Protein AF-A0AAV7JN90-F1 (afdb_monomer_lite)

InterPro domains:
  IPR000595 Cyclic nucleotide-binding domain [PF00027] (11-62)
  IPR000595 Cyclic nucleotide-binding domain [PS50042] (1-77)
  IPR000595 Cyclic nucleotide-binding domain [cd00038] (12-60)
  IPR014710 RmlC-like jelly roll fold [G3DSA:2.60.120.10] (3-62)
  IPR014710 RmlC-like jelly roll fold [G3DSA:2.60.120.10] (63-163)
  IPR018490 Cyclic nucleotide-binding domain superfamily [SSF51206] (11-64)
  IPR018490 Cyclic nucleotide-binding domain superfamily [SSF51206] (63-132)

Organism: NCBI:txid111878

Radius of gyration: 34.25 Å; chains: 1; bounding box: 77×38×122 Å

Sequence (181 aa):
MEEDQTTLNLEKTKIVTELREGSSFGELALIHECKKRATIVSKEMSELLVVHKEDFEVVMKKMTEQDWEIRHNFFKQFKYMQSWSDSKISIITESSSIEEFSPNTVIFRNFPKKDHVYFIVTGQCKVVQDIELYEKKLFQGYNEYYLKRSHSNPDLFRDLGAECKDESLYHDNDNQEFTER

Structure (mmCIF, N/CA/C/O backbone):
data_AF-A0AAV7JN90-F1
#
_entry.id   AF-A0AAV7JN90-F1
#
loop_
_atom_site.group_PDB
_atom_site.id
_atom_site.type_symbol
_atom_site.label_atom_id
_atom_site.label_alt_id
_atom_site.label_comp_id
_atom_site.label_asym_id
_atom_site.label_entity_id
_atom_site.label_seq_id
_atom_site.pdbx_PDB_ins_code
_atom_site.Cartn_x
_atom_site.Cartn_y
_atom_site.Cartn_z
_atom_site.occupancy
_atom_site.B_iso_or_equiv
_atom_site.auth_seq_id
_atom_site.auth_comp_id
_atom_site.auth_asym_id
_atom_site.auth_atom_id
_atom_site.pdbx_PDB_model_num
ATOM 1 N N . MET A 1 1 ? -54.767 15.240 42.462 1.00 36.41 1 MET A N 1
ATOM 2 C CA . MET A 1 1 ? -54.516 13.967 41.761 1.00 36.41 1 MET A CA 1
ATOM 3 C C . MET A 1 1 ? -54.686 14.277 40.296 1.00 36.41 1 MET A C 1
ATOM 5 O O . MET A 1 1 ? -55.809 14.349 39.823 1.00 36.41 1 MET A O 1
ATOM 9 N N . GLU A 1 2 ? -53.582 14.628 39.658 1.00 39.06 2 GLU A N 1
ATOM 10 C CA . GLU A 1 2 ? -53.509 15.010 38.253 1.00 39.06 2 GLU A CA 1
ATOM 11 C C . GLU A 1 2 ? -52.440 14.071 37.690 1.00 39.06 2 GLU A C 1
ATOM 13 O O . GLU A 1 2 ? -51.255 14.233 37.976 1.00 39.06 2 GLU A O 1
ATOM 18 N N . GLU A 1 3 ? -52.879 12.965 37.088 1.00 42.72 3 GLU A N 1
ATOM 19 C CA . GLU A 1 3 ? -51.977 12.016 36.438 1.00 42.72 3 GLU A CA 1
ATOM 20 C C . GLU A 1 3 ? -51.704 12.527 35.026 1.00 42.72 3 GLU A C 1
ATOM 22 O O . GLU A 1 3 ? -52.590 12.580 34.171 1.00 42.72 3 GLU A O 1
ATOM 27 N N . ASP A 1 4 ? -50.466 12.974 34.852 1.00 41.41 4 ASP A N 1
ATOM 28 C CA . ASP A 1 4 ? -49.930 13.613 33.662 1.00 41.41 4 ASP A CA 1
ATOM 2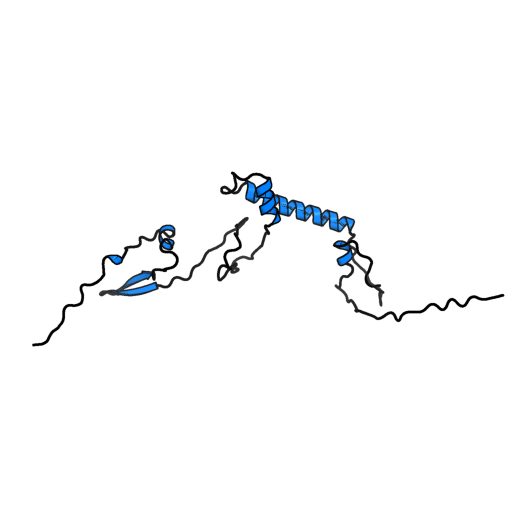9 C C . ASP A 1 4 ? -49.840 12.608 32.500 1.00 41.41 4 ASP A C 1
ATOM 31 O O . ASP A 1 4 ? -49.213 11.547 32.594 1.00 41.41 4 ASP A O 1
ATOM 35 N N . GLN A 1 5 ? -50.508 12.937 31.395 1.00 45.94 5 GLN A N 1
ATOM 36 C CA . GLN A 1 5 ? -50.531 12.156 30.163 1.00 45.94 5 GLN A CA 1
ATOM 37 C C . GLN A 1 5 ? -49.280 12.452 29.331 1.00 45.94 5 GLN A C 1
ATOM 39 O O . GLN A 1 5 ? -49.328 13.198 28.351 1.00 45.94 5 GLN A O 1
ATOM 44 N N . THR A 1 6 ? -48.159 11.806 29.644 1.00 40.06 6 THR A N 1
ATOM 45 C CA . THR A 1 6 ? -47.007 11.811 28.730 1.00 40.06 6 THR A CA 1
ATOM 46 C C . THR A 1 6 ? -47.224 10.764 27.642 1.00 40.06 6 THR A C 1
ATOM 48 O O . THR A 1 6 ? -46.796 9.614 27.735 1.00 40.06 6 THR A O 1
ATOM 51 N N . THR A 1 7 ? -47.930 11.172 26.590 1.00 44.31 7 THR A N 1
ATOM 52 C CA . THR A 1 7 ? -48.113 10.384 25.367 1.00 44.31 7 THR A CA 1
ATOM 53 C C . THR A 1 7 ? -46.755 10.228 24.674 1.00 44.31 7 THR A C 1
ATOM 55 O O . THR A 1 7 ? -46.300 11.118 23.958 1.00 44.31 7 THR A O 1
ATOM 58 N N . LEU A 1 8 ? -46.070 9.106 24.911 1.00 44.62 8 LEU A N 1
ATOM 59 C CA . LEU A 1 8 ? -44.873 8.716 24.166 1.00 44.62 8 LEU A CA 1
ATOM 60 C C . LEU A 1 8 ? -45.274 8.425 22.713 1.00 44.62 8 LEU A C 1
ATOM 62 O O . LEU A 1 8 ? -45.830 7.371 22.407 1.00 44.62 8 LEU A O 1
ATOM 66 N N . ASN A 1 9 ? -44.989 9.374 21.820 1.00 42.69 9 ASN A N 1
ATOM 67 C CA . ASN A 1 9 ? -44.992 9.172 20.373 1.00 42.69 9 ASN A CA 1
ATOM 68 C C . ASN A 1 9 ? -43.993 8.056 20.019 1.00 42.69 9 ASN A C 1
ATOM 70 O O . ASN A 1 9 ? -42.808 8.305 19.810 1.00 42.69 9 ASN A O 1
ATOM 74 N N . LEU A 1 10 ? -44.467 6.809 19.978 1.00 48.19 10 LEU A N 1
ATOM 75 C CA . LEU A 1 10 ? -43.726 5.674 19.435 1.00 48.19 10 LEU A CA 1
ATOM 76 C C . LEU A 1 10 ? -43.676 5.813 17.911 1.00 48.19 10 LEU A C 1
ATOM 78 O O . LEU A 1 10 ? -44.543 5.322 17.185 1.00 48.19 10 LEU A O 1
ATOM 82 N N . GLU A 1 11 ? -42.653 6.507 17.419 1.00 55.91 11 GLU A N 1
ATOM 83 C CA . GLU A 1 11 ? -42.273 6.453 16.012 1.00 55.91 11 GLU A CA 1
ATOM 84 C C . GLU A 1 11 ? -42.057 4.984 15.609 1.00 55.91 11 GLU A C 1
ATOM 86 O O . GLU A 1 11 ? -41.289 4.251 16.235 1.00 55.91 11 GLU A O 1
ATOM 91 N N . LYS A 1 12 ? -42.777 4.529 14.576 1.00 58.34 12 LYS A N 1
ATOM 92 C CA . LYS A 1 12 ? -42.707 3.153 14.064 1.00 58.34 12 LYS A CA 1
ATOM 93 C C . LYS A 1 12 ? -41.255 2.764 13.776 1.00 58.34 12 LYS A C 1
ATOM 95 O O . LYS A 1 12 ? -40.660 3.242 12.812 1.00 58.34 12 LYS A O 1
ATOM 100 N N . THR A 1 13 ? -40.711 1.838 14.559 1.00 70.38 13 THR A N 1
ATOM 101 C CA . THR A 1 13 ? -39.391 1.255 14.311 1.00 70.38 13 THR A CA 1
ATOM 102 C C . THR A 1 13 ? -39.460 0.399 13.045 1.00 70.38 13 THR A C 1
ATOM 104 O O . THR A 1 13 ? -40.094 -0.655 13.023 1.00 70.38 13 THR A O 1
ATOM 107 N N . LYS A 1 14 ? -38.853 0.872 11.954 1.00 87.12 14 LYS A N 1
ATOM 108 C CA . LYS A 1 14 ? -38.787 0.147 10.680 1.00 87.12 14 LYS A CA 1
ATOM 109 C C . LYS A 1 14 ? -37.557 -0.759 10.669 1.00 87.12 14 LYS A C 1
ATOM 111 O O . LYS A 1 14 ? -36.441 -0.279 10.852 1.00 87.12 14 LYS A O 1
ATOM 116 N N . ILE A 1 15 ? -37.751 -2.048 10.395 1.00 89.94 15 ILE A N 1
ATOM 117 C CA . ILE A 1 15 ? -36.642 -2.978 10.141 1.00 89.94 15 ILE A CA 1
ATOM 118 C C . ILE A 1 15 ? -35.979 -2.575 8.818 1.00 89.94 15 ILE A C 1
ATOM 120 O O . ILE A 1 15 ? -36.638 -2.527 7.779 1.00 89.94 15 ILE A O 1
ATOM 124 N N . VAL A 1 16 ? -34.688 -2.241 8.871 1.00 91.25 16 VAL A N 1
ATOM 125 C CA . VAL A 1 16 ? -33.905 -1.827 7.693 1.00 91.25 16 VAL A CA 1
ATOM 126 C C . VAL A 1 16 ? -33.281 -3.034 6.997 1.00 91.25 16 VAL A C 1
ATOM 128 O O . VAL A 1 16 ? -33.277 -3.094 5.772 1.00 91.25 16 VAL A O 1
ATOM 131 N N . THR A 1 17 ? -32.761 -3.989 7.770 1.00 92.44 17 THR A N 1
ATOM 132 C CA . THR A 1 17 ? -32.100 -5.191 7.253 1.00 92.44 17 THR A CA 1
ATOM 133 C C . THR A 1 17 ? -32.136 -6.321 8.283 1.00 92.44 17 THR A C 1
ATOM 135 O O . THR A 1 17 ? -32.321 -6.067 9.475 1.00 92.44 17 THR A O 1
ATOM 138 N N . GLU A 1 18 ? -31.937 -7.555 7.822 1.00 94.00 18 GLU A N 1
ATOM 139 C CA . GLU A 1 18 ? -31.729 -8.733 8.665 1.00 94.00 18 GLU A CA 1
ATOM 140 C C . GLU A 1 18 ? -30.347 -9.320 8.380 1.00 94.00 18 GLU A C 1
ATOM 142 O O . GLU A 1 18 ? -30.014 -9.612 7.232 1.00 94.00 18 GLU A O 1
ATOM 147 N N . LEU A 1 19 ? -29.546 -9.482 9.431 1.00 94.81 19 LEU A N 1
ATOM 148 C CA . LEU A 1 19 ? -28.203 -10.050 9.353 1.00 94.81 19 LEU A CA 1
ATOM 149 C C . LEU A 1 19 ? -28.256 -11.543 9.679 1.00 94.81 19 LEU A C 1
ATOM 151 O O . LEU A 1 19 ? -29.060 -11.970 10.508 1.00 94.81 19 LEU A O 1
ATOM 155 N N . ARG A 1 20 ? -27.402 -12.325 9.020 1.00 94.94 20 ARG A N 1
ATOM 156 C CA . ARG A 1 20 ? -27.273 -13.776 9.226 1.00 94.94 20 ARG A CA 1
ATOM 157 C C . ARG A 1 20 ? -25.891 -14.123 9.770 1.00 94.94 20 ARG A C 1
ATOM 159 O O . ARG A 1 20 ? -25.025 -13.254 9.857 1.00 94.94 20 ARG A O 1
ATOM 166 N N . GLU A 1 21 ? -25.677 -15.391 10.103 1.00 94.50 21 GLU A N 1
ATOM 167 C CA . GLU A 1 21 ? -24.352 -15.918 10.441 1.00 94.50 21 GLU A CA 1
ATOM 168 C C . GLU A 1 21 ? -23.270 -15.453 9.446 1.00 94.50 21 GLU A C 1
ATOM 170 O O . GLU A 1 21 ? -23.514 -15.325 8.245 1.00 94.50 21 GLU A O 1
ATOM 175 N N . GLY A 1 22 ? -22.087 -15.115 9.965 1.00 94.12 22 GLY A N 1
ATOM 176 C CA . GLY A 1 22 ? -20.984 -14.548 9.181 1.00 94.12 22 GLY A CA 1
ATOM 177 C C . GLY A 1 22 ? -21.128 -13.065 8.805 1.00 94.12 22 GLY A C 1
ATOM 178 O O . GLY A 1 22 ? -20.185 -12.491 8.266 1.00 94.12 22 GLY A O 1
ATOM 179 N N . SER A 1 23 ? -22.262 -12.420 9.099 1.00 93.94 23 SER A N 1
ATOM 180 C CA . SER A 1 23 ? -22.424 -10.976 8.876 1.00 93.94 23 SER A CA 1
ATOM 181 C C . SER A 1 23 ? -21.684 -10.155 9.936 1.00 93.94 23 SER A C 1
ATOM 183 O O . SER A 1 23 ? -21.584 -10.557 11.094 1.00 93.94 23 SER A O 1
ATOM 185 N N . SER A 1 24 ? -21.239 -8.958 9.560 1.00 92.94 24 SER A N 1
ATOM 186 C CA . SER A 1 24 ? -20.668 -7.955 10.464 1.00 92.94 24 SER A CA 1
ATOM 187 C C . SER A 1 24 ? -21.513 -6.678 10.474 1.00 92.94 24 SER A C 1
ATOM 189 O O . SER A 1 24 ? -22.340 -6.451 9.589 1.00 92.94 24 SER A O 1
ATOM 191 N N . PHE A 1 25 ? -21.346 -5.857 11.511 1.00 92.31 25 PHE A N 1
ATOM 192 C CA . PHE A 1 25 ? -21.987 -4.548 11.629 1.00 92.31 25 PHE A CA 1
ATOM 193 C C . PHE A 1 25 ? -21.170 -3.624 12.537 1.00 92.31 25 PHE A C 1
ATOM 195 O O . PHE A 1 25 ? -20.451 -4.082 13.422 1.00 92.31 25 PHE A O 1
ATOM 202 N N . GLY A 1 26 ? -21.334 -2.310 12.366 1.00 89.00 26 GLY A N 1
ATOM 203 C CA . GLY A 1 26 ? -20.672 -1.305 13.207 1.00 89.00 26 GLY A CA 1
ATOM 204 C C . GLY A 1 26 ? -19.272 -0.910 12.730 1.00 89.00 26 GLY A C 1
ATOM 205 O O . GLY A 1 26 ? -18.582 -0.164 13.415 1.00 89.00 26 GLY A O 1
ATOM 206 N N . GLU A 1 27 ? -18.883 -1.337 11.534 1.00 87.94 27 GLU A N 1
ATOM 207 C CA . GLU A 1 27 ? -17.609 -1.055 10.876 1.00 87.94 27 GLU A CA 1
ATOM 208 C C . GLU A 1 27 ? -17.329 0.447 10.727 1.00 87.94 27 GLU A C 1
ATOM 210 O O . GLU A 1 27 ? -16.198 0.898 10.890 1.00 87.94 27 GLU A O 1
ATOM 215 N N . LEU A 1 28 ? -18.371 1.255 10.516 1.00 85.38 28 LEU A N 1
ATOM 216 C CA . LEU A 1 28 ? -18.232 2.709 10.413 1.00 85.38 28 LEU A CA 1
ATOM 217 C C . LEU A 1 28 ? -17.715 3.355 11.703 1.00 85.38 28 LEU A C 1
ATOM 219 O O . LEU A 1 28 ? -17.059 4.391 11.631 1.00 85.38 28 LEU A O 1
ATOM 223 N N . ALA A 1 29 ? -17.991 2.757 12.867 1.00 84.50 29 ALA A N 1
ATOM 224 C CA . ALA A 1 29 ? -17.526 3.276 14.151 1.00 84.50 29 ALA A CA 1
ATOM 225 C C . ALA A 1 29 ? -16.016 3.069 14.358 1.00 84.50 29 ALA A C 1
ATOM 227 O O . ALA A 1 29 ? -15.420 3.764 15.179 1.00 84.50 29 ALA A O 1
ATOM 228 N N . LEU A 1 30 ? -15.399 2.147 13.608 1.00 85.56 30 LEU A N 1
ATOM 229 C CA . LEU A 1 30 ? -13.949 1.942 13.620 1.00 85.56 30 LEU A CA 1
ATOM 230 C C . LEU A 1 30 ? -13.215 3.046 12.847 1.00 85.56 30 LEU A C 1
ATOM 232 O O . LEU A 1 30 ? -12.127 3.445 13.240 1.00 85.56 30 LEU A O 1
ATOM 236 N N . ILE A 1 31 ? -13.817 3.553 11.767 1.00 81.81 31 ILE A N 1
ATOM 237 C CA . ILE A 1 31 ? -13.186 4.532 10.864 1.00 81.81 31 ILE A CA 1
ATOM 238 C C . ILE A 1 31 ? -13.533 5.970 11.264 1.00 81.81 31 ILE A C 1
ATOM 240 O O . ILE A 1 31 ? -12.708 6.876 11.161 1.00 81.81 31 ILE A O 1
ATOM 244 N N . HIS A 1 32 ? -14.768 6.202 11.708 1.00 80.31 32 HIS A N 1
ATOM 245 C CA . HIS A 1 32 ? -15.277 7.533 12.005 1.00 80.31 32 HIS A CA 1
ATOM 246 C C . HIS A 1 32 ? -15.844 7.607 13.416 1.00 80.31 32 HIS A C 1
ATOM 248 O O . HIS A 1 32 ? -16.554 6.710 13.874 1.00 80.31 32 HIS A O 1
ATOM 254 N N . GLU A 1 33 ? -15.633 8.744 14.075 1.00 76.00 33 GLU A N 1
ATOM 255 C CA . GLU A 1 33 ? -16.379 9.102 15.279 1.00 76.00 33 GLU A CA 1
ATOM 256 C C . GLU A 1 33 ? -17.837 9.397 14.916 1.00 76.00 33 GLU A C 1
ATOM 258 O O . GLU A 1 33 ? -18.231 10.528 14.633 1.00 76.00 33 GLU A O 1
ATOM 263 N N . CYS A 1 34 ? -18.655 8.349 14.869 1.00 77.00 34 CYS A N 1
ATOM 264 C CA . CYS A 1 34 ? -20.058 8.452 14.510 1.00 77.00 34 CYS A CA 1
ATOM 265 C C . CYS A 1 34 ? -20.963 7.780 15.546 1.00 77.00 34 CYS A C 1
ATOM 267 O O . CYS A 1 34 ? -20.637 6.752 16.139 1.00 77.00 34 CYS A O 1
ATOM 269 N N . LYS A 1 35 ? -22.144 8.374 15.763 1.00 77.94 35 LYS A N 1
ATOM 270 C CA . LYS A 1 35 ? -23.204 7.744 16.559 1.00 77.94 35 LYS A CA 1
ATOM 271 C C . LYS A 1 35 ? -23.751 6.526 15.812 1.00 77.94 35 LYS A C 1
ATOM 273 O O . LYS A 1 35 ? -23.849 6.538 14.583 1.00 77.94 35 LYS A O 1
ATOM 278 N N . LYS A 1 36 ? -24.162 5.500 16.568 1.00 79.06 36 LYS A N 1
ATOM 279 C CA . LYS A 1 36 ? -24.835 4.307 16.031 1.00 79.06 36 LYS A CA 1
ATOM 280 C C . LYS A 1 36 ? -26.016 4.734 15.154 1.00 79.06 36 LYS A C 1
ATOM 282 O O . LYS A 1 36 ? -26.879 5.483 15.603 1.00 79.06 36 LYS A O 1
ATOM 287 N N . ARG A 1 37 ? -26.038 4.261 13.906 1.00 83.56 37 ARG A N 1
ATOM 288 C CA . ARG A 1 37 ? -27.078 4.600 12.916 1.00 83.56 37 ARG A CA 1
ATOM 289 C C . ARG A 1 37 ? -28.284 3.660 12.951 1.00 83.56 37 ARG A C 1
ATOM 291 O O . ARG A 1 37 ? -29.308 3.969 12.357 1.00 83.56 37 ARG A O 1
ATOM 298 N N . ALA A 1 38 ? -28.157 2.523 13.631 1.00 87.31 38 ALA A N 1
ATOM 299 C CA . ALA A 1 38 ? -29.212 1.536 13.794 1.00 87.31 38 ALA A CA 1
ATOM 300 C C . ALA A 1 38 ? -29.051 0.788 15.125 1.00 87.31 38 ALA A C 1
ATOM 302 O O . ALA A 1 38 ? -27.945 0.688 15.667 1.00 87.31 38 ALA A O 1
ATOM 303 N N . THR A 1 39 ? -30.160 0.247 15.622 1.00 89.06 39 THR A N 1
ATOM 304 C CA . THR A 1 39 ? -30.195 -0.681 16.758 1.00 89.06 39 THR A CA 1
ATOM 305 C C . THR A 1 39 ? -30.215 -2.107 16.224 1.00 89.06 39 THR A C 1
ATOM 307 O O . THR A 1 39 ? -31.005 -2.414 15.333 1.00 89.06 39 THR A O 1
ATOM 310 N N . ILE A 1 40 ? -29.370 -2.976 16.776 1.00 91.56 40 ILE A N 1
ATOM 311 C CA . ILE A 1 40 ? -29.339 -4.404 16.449 1.00 91.56 40 ILE A CA 1
ATOM 312 C C . ILE A 1 40 ? -29.982 -5.176 17.597 1.00 91.56 40 ILE A C 1
ATOM 314 O O . ILE A 1 40 ? -29.678 -4.926 18.762 1.00 91.56 40 ILE A O 1
ATOM 318 N N . VAL A 1 41 ? -30.879 -6.099 17.257 1.00 92.50 41 VAL A N 1
ATOM 319 C CA . VAL A 1 41 ? -31.576 -6.971 18.207 1.00 92.50 41 VAL A CA 1
ATOM 320 C C . VAL A 1 41 ? -31.383 -8.408 17.744 1.00 92.50 41 VAL A C 1
ATOM 322 O O . VAL A 1 41 ? -31.658 -8.715 16.584 1.00 92.50 41 VAL A O 1
ATOM 325 N N . SER A 1 42 ? -30.907 -9.278 18.636 1.00 94.31 42 SER A N 1
ATOM 326 C CA . SER A 1 42 ? -30.784 -10.703 18.324 1.00 94.31 42 SER A CA 1
ATOM 327 C C . SER A 1 42 ? -32.156 -11.369 18.347 1.00 94.31 42 SER A C 1
ATOM 329 O O . SER A 1 42 ? -32.926 -11.165 19.286 1.00 94.31 42 SER A O 1
ATOM 331 N N . LYS A 1 43 ? -32.463 -12.165 17.318 1.00 93.25 43 LYS A N 1
ATOM 332 C CA . LYS A 1 43 ? -33.700 -12.963 17.247 1.00 93.25 43 LYS A CA 1
ATOM 333 C C . LYS A 1 43 ? -33.558 -14.334 17.913 1.00 93.25 43 LYS A C 1
ATOM 335 O O . LYS A 1 43 ? -34.563 -14.957 18.239 1.00 93.25 43 LYS A O 1
ATOM 340 N N . GLU A 1 44 ? -32.324 -14.782 18.110 1.00 93.69 44 GLU A N 1
ATOM 341 C CA . GLU A 1 44 ? -31.970 -16.080 18.678 1.00 93.69 44 GLU A CA 1
ATOM 342 C C . GLU A 1 44 ? -30.724 -15.968 19.570 1.00 93.69 44 GLU A C 1
ATOM 344 O O . GLU A 1 44 ? -30.171 -14.877 19.754 1.00 93.69 44 GLU A O 1
ATOM 349 N N . MET A 1 45 ? -30.311 -17.081 20.176 1.00 95.62 45 MET A N 1
ATOM 350 C CA . MET A 1 45 ? -29.063 -17.141 20.935 1.00 95.62 45 MET A CA 1
ATOM 351 C C . MET A 1 45 ? -27.885 -17.050 19.963 1.00 95.62 45 MET A C 1
ATOM 353 O O . MET A 1 45 ? -27.724 -17.927 19.119 1.00 95.62 45 MET A O 1
ATOM 357 N N . SER A 1 46 ? -27.068 -16.007 20.102 1.00 94.69 46 SER A N 1
ATOM 358 C CA . SER A 1 46 ? -25.985 -15.700 19.166 1.00 94.69 46 SER A CA 1
ATOM 359 C C . SER A 1 46 ? -24.705 -15.352 19.912 1.00 94.69 46 SER A C 1
ATOM 361 O O . SER A 1 46 ? -24.738 -14.648 20.922 1.00 94.69 46 SER A O 1
ATOM 363 N N . GLU A 1 47 ? -23.576 -15.791 19.370 1.00 96.06 47 GLU A N 1
ATOM 364 C CA . GLU A 1 47 ? -22.238 -15.399 19.810 1.00 96.06 47 GLU A CA 1
ATOM 365 C C . GLU A 1 47 ? -21.642 -14.417 18.796 1.00 96.06 47 GLU A C 1
ATOM 367 O O . GLU A 1 47 ? -21.867 -14.536 17.591 1.00 96.06 47 GLU A O 1
ATOM 372 N N . LEU A 1 48 ? -20.904 -13.416 19.276 1.00 95.50 48 LEU A N 1
ATOM 373 C CA . LEU A 1 48 ? -20.338 -12.356 18.443 1.00 95.50 48 LEU A CA 1
ATOM 374 C C . LEU A 1 48 ? -18.861 -12.158 18.775 1.00 95.50 48 LEU A C 1
ATOM 376 O O . LEU A 1 48 ? -18.476 -12.150 19.944 1.00 95.50 48 LEU A O 1
ATOM 380 N N . LEU A 1 49 ? -18.053 -11.929 17.741 1.00 96.25 49 LEU A N 1
ATOM 381 C CA . LEU A 1 49 ? -16.688 -11.436 17.889 1.00 96.25 49 LEU A CA 1
ATOM 382 C C . LEU A 1 49 ? -16.709 -9.909 17.897 1.00 96.25 49 LEU A C 1
ATOM 384 O O . LEU A 1 49 ? -17.338 -9.283 17.043 1.00 96.25 49 LEU A O 1
ATOM 388 N N . VAL A 1 50 ? -16.015 -9.315 18.864 1.00 93.88 50 VAL A N 1
ATOM 389 C CA . VAL A 1 50 ? -15.943 -7.863 19.029 1.00 93.88 50 VAL A CA 1
ATOM 390 C C . VAL A 1 50 ? -14.516 -7.409 18.774 1.00 93.88 50 VAL A C 1
ATOM 392 O O . VAL A 1 50 ? -13.573 -7.958 19.338 1.00 93.88 50 VAL A O 1
ATOM 395 N N . VAL A 1 51 ? -14.375 -6.386 17.937 1.00 93.25 51 VAL A N 1
ATOM 396 C CA . VAL A 1 51 ? -13.125 -5.651 17.752 1.00 93.25 51 VAL A CA 1
ATOM 397 C C . VAL A 1 51 ? -13.311 -4.281 18.387 1.00 93.25 51 VAL A C 1
ATOM 399 O O . VAL A 1 51 ? -14.206 -3.530 17.992 1.00 93.25 51 VAL A O 1
ATOM 402 N N . HIS A 1 52 ? -12.495 -3.969 19.390 1.00 92.88 52 HIS A N 1
ATOM 403 C CA . HIS A 1 52 ? -12.496 -2.653 20.016 1.00 92.88 52 HIS A CA 1
ATOM 404 C C . HIS A 1 52 ? -11.791 -1.637 19.119 1.00 92.88 52 HIS A C 1
ATOM 406 O O . HIS A 1 52 ? -10.856 -1.970 18.388 1.00 92.88 52 HIS A O 1
ATOM 412 N N . LYS A 1 53 ? -12.254 -0.385 19.168 1.00 90.88 53 LYS A N 1
ATOM 413 C CA . LYS A 1 53 ? -11.711 0.688 18.332 1.00 90.88 53 LYS A CA 1
ATOM 414 C C . LYS A 1 53 ? -10.244 0.947 18.668 1.00 90.88 53 LYS A C 1
ATOM 416 O O . LYS A 1 53 ? -9.435 1.099 17.764 1.00 90.88 53 LYS A O 1
ATOM 421 N N . GLU A 1 54 ? -9.905 0.931 19.949 1.00 92.62 54 GLU A N 1
ATOM 422 C CA . GLU A 1 54 ? -8.555 1.171 20.451 1.00 92.62 54 GLU A CA 1
ATOM 423 C C . GLU A 1 54 ? -7.578 0.103 19.934 1.00 92.62 54 GLU A C 1
ATOM 425 O O . GLU A 1 54 ? -6.503 0.429 19.432 1.00 92.62 54 GLU A O 1
ATOM 430 N N . ASP A 1 55 ? -7.983 -1.169 19.976 1.00 94.25 55 ASP A N 1
ATOM 431 C CA . ASP A 1 55 ? -7.182 -2.279 19.451 1.00 94.25 55 ASP A CA 1
ATOM 432 C C . ASP A 1 55 ? -7.025 -2.180 17.928 1.00 94.25 55 ASP A C 1
ATOM 434 O O . ASP A 1 55 ? -5.929 -2.361 17.392 1.00 94.25 55 ASP A O 1
ATOM 438 N N . PHE A 1 56 ? -8.112 -1.847 17.224 1.00 92.81 56 PHE A N 1
ATOM 439 C CA . PHE A 1 56 ? -8.097 -1.638 15.779 1.00 92.81 56 PHE A CA 1
ATOM 440 C C . PHE A 1 56 ? -7.143 -0.506 15.378 1.00 92.81 56 PHE A C 1
ATOM 442 O O . PHE A 1 56 ? -6.314 -0.696 14.491 1.00 92.81 56 PHE A O 1
ATOM 449 N N . GLU A 1 57 ? -7.209 0.647 16.046 1.00 91.94 57 GLU A N 1
ATOM 450 C CA . GLU A 1 57 ? -6.347 1.801 15.773 1.00 91.94 57 GLU A CA 1
ATOM 451 C C . GLU A 1 57 ? -4.868 1.479 15.999 1.00 91.94 57 GLU A C 1
ATOM 453 O O . GLU A 1 57 ? -4.030 1.843 15.172 1.00 91.94 57 GLU A O 1
ATOM 458 N N . VAL A 1 58 ? -4.538 0.758 17.075 1.00 94.56 58 VAL A N 1
ATOM 459 C CA . VAL A 1 58 ? -3.158 0.335 17.358 1.00 94.56 58 VAL A CA 1
ATOM 460 C C . VAL A 1 58 ? -2.621 -0.561 16.242 1.00 94.56 58 VAL A C 1
ATOM 462 O O . VAL A 1 58 ? -1.510 -0.337 15.752 1.00 94.56 58 VAL A O 1
ATOM 465 N N . VAL A 1 59 ? -3.401 -1.558 15.817 1.00 95.00 59 VAL A N 1
ATOM 466 C CA . VAL A 1 59 ? -2.993 -2.483 14.750 1.00 95.00 59 VAL A CA 1
ATOM 467 C C . VAL A 1 59 ? -2.871 -1.750 13.414 1.00 95.00 59 VAL A C 1
ATOM 469 O O . VAL A 1 59 ? -1.839 -1.862 12.753 1.00 95.00 59 VAL A O 1
ATOM 472 N N . MET A 1 60 ? -3.870 -0.949 13.043 1.00 91.75 60 MET A N 1
ATOM 473 C CA . MET A 1 60 ? -3.877 -0.203 11.783 1.00 91.75 60 MET A CA 1
ATOM 474 C C . MET A 1 60 ? -2.735 0.805 11.697 1.00 91.75 60 MET A C 1
ATOM 476 O O . MET A 1 60 ? -2.080 0.899 10.657 1.00 91.75 60 MET A O 1
ATOM 480 N N . LYS A 1 61 ? -2.453 1.532 12.786 1.00 93.00 61 LYS A N 1
ATOM 481 C CA . LYS A 1 61 ? -1.327 2.466 12.851 1.00 93.00 61 LYS A CA 1
ATOM 482 C C . LYS A 1 61 ? -0.008 1.735 12.631 1.00 93.00 61 LYS A C 1
ATOM 484 O O . LYS A 1 61 ? 0.771 2.143 11.778 1.00 93.00 61 LYS A O 1
ATOM 489 N N . LYS A 1 62 ? 0.204 0.621 13.337 1.00 95.12 62 LYS A N 1
ATOM 490 C CA . LYS A 1 62 ? 1.413 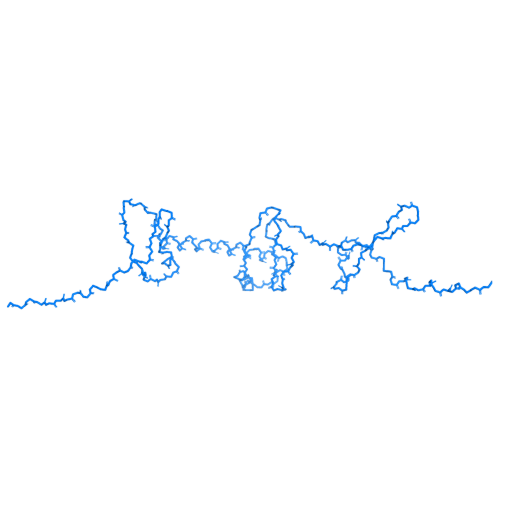-0.193 13.190 1.00 95.12 62 LYS A CA 1
ATOM 491 C C . LYS A 1 62 ? 1.588 -0.707 11.760 1.00 95.12 62 LYS A C 1
ATOM 493 O O . LYS A 1 62 ? 2.685 -0.613 11.225 1.00 95.12 62 LYS A O 1
ATOM 498 N N . MET A 1 63 ? 0.531 -1.234 11.141 1.00 93.75 63 MET A N 1
ATOM 499 C CA . MET A 1 63 ? 0.590 -1.716 9.755 1.00 93.75 63 MET A CA 1
ATOM 500 C C . MET A 1 63 ? 0.906 -0.575 8.782 1.00 93.75 63 MET A C 1
ATOM 502 O O . MET A 1 63 ? 1.794 -0.706 7.949 1.00 93.75 63 MET A O 1
ATOM 506 N N . THR A 1 64 ? 0.258 0.580 8.951 1.00 92.62 64 THR A N 1
ATOM 507 C CA . THR A 1 64 ? 0.494 1.760 8.104 1.00 92.62 64 THR A CA 1
ATOM 508 C C . THR A 1 64 ? 1.926 2.284 8.239 1.00 92.62 64 THR A C 1
ATOM 510 O O . THR A 1 64 ? 2.551 2.630 7.239 1.00 92.62 64 THR A O 1
ATOM 513 N N . GLU A 1 65 ? 2.464 2.331 9.461 1.00 94.56 65 GLU A N 1
ATOM 514 C CA . GLU A 1 65 ? 3.853 2.724 9.726 1.00 94.56 65 GLU A CA 1
ATOM 515 C C . GLU A 1 65 ? 4.843 1.747 9.082 1.00 94.56 65 GLU A C 1
ATOM 517 O O . GLU A 1 65 ? 5.793 2.184 8.435 1.00 94.56 65 GLU A O 1
ATOM 522 N N . GLN A 1 66 ? 4.594 0.438 9.191 1.00 94.44 66 GLN A N 1
ATOM 523 C CA . GLN A 1 66 ? 5.423 -0.595 8.563 1.00 94.44 66 GLN A CA 1
ATOM 524 C C . GLN A 1 66 ? 5.409 -0.489 7.032 1.00 94.44 66 GLN A C 1
ATOM 526 O O . GLN A 1 66 ? 6.469 -0.476 6.404 1.00 94.44 66 GLN A O 1
ATOM 531 N N . ASP A 1 67 ? 4.230 -0.346 6.426 1.00 93.69 67 ASP A N 1
ATOM 532 C CA . ASP A 1 67 ? 4.082 -0.187 4.976 1.00 93.69 67 ASP A CA 1
ATOM 533 C C . ASP A 1 67 ? 4.735 1.103 4.471 1.00 93.69 67 ASP A C 1
ATOM 535 O O . ASP A 1 67 ? 5.318 1.146 3.381 1.00 93.69 67 ASP A O 1
ATOM 539 N N . TRP A 1 68 ? 4.636 2.187 5.244 1.00 95.50 68 TRP A N 1
ATOM 540 C CA . TRP A 1 68 ? 5.325 3.437 4.943 1.00 95.50 68 TRP A CA 1
ATOM 541 C C . TRP A 1 68 ? 6.843 3.264 5.022 1.00 95.50 68 TRP A C 1
ATOM 543 O O . TRP A 1 68 ? 7.541 3.652 4.089 1.00 95.50 68 TRP A O 1
ATOM 553 N N . GLU A 1 69 ? 7.357 2.625 6.074 1.00 95.00 69 GLU A N 1
ATOM 554 C CA . GLU A 1 69 ? 8.792 2.419 6.279 1.00 95.00 69 GLU A CA 1
ATOM 555 C C . GLU A 1 69 ? 9.418 1.563 5.169 1.00 95.00 69 GLU A C 1
ATOM 557 O O . GLU A 1 69 ? 10.483 1.909 4.652 1.00 95.00 69 GLU A O 1
ATOM 562 N N . ILE A 1 70 ? 8.740 0.493 4.736 1.00 93.12 70 ILE A N 1
ATOM 563 C CA . ILE A 1 70 ? 9.187 -0.354 3.617 1.00 93.12 70 ILE A CA 1
ATOM 564 C C . ILE A 1 70 ? 9.361 0.480 2.342 1.00 93.12 70 ILE A C 1
ATOM 566 O O . ILE A 1 70 ? 10.416 0.437 1.702 1.00 93.12 70 ILE A O 1
ATOM 570 N N . ARG A 1 71 ? 8.346 1.273 1.979 1.00 95.06 71 ARG A N 1
ATOM 571 C CA . ARG A 1 71 ? 8.360 2.096 0.759 1.00 95.06 71 ARG A CA 1
ATOM 572 C C . ARG A 1 71 ? 9.358 3.247 0.856 1.00 95.06 71 ARG A C 1
ATOM 574 O O . ARG A 1 71 ? 10.110 3.490 -0.088 1.00 95.06 71 ARG A O 1
ATOM 581 N N . HIS A 1 72 ? 9.423 3.910 2.006 1.00 95.12 72 HIS A N 1
ATOM 582 C CA . HIS A 1 72 ? 10.366 4.993 2.258 1.00 95.12 72 HIS A CA 1
ATOM 583 C C . HIS A 1 72 ? 11.815 4.510 2.123 1.00 95.12 72 HIS A C 1
ATOM 585 O O . HIS A 1 72 ? 12.626 5.118 1.420 1.00 95.12 72 HIS A O 1
ATOM 591 N N . ASN A 1 73 ? 12.134 3.370 2.744 1.00 94.31 73 ASN A N 1
ATOM 592 C CA . ASN A 1 73 ? 13.462 2.770 2.669 1.00 94.31 73 ASN A CA 1
ATOM 593 C C . ASN A 1 73 ? 13.809 2.321 1.247 1.00 94.31 73 ASN A C 1
ATOM 595 O O . ASN A 1 73 ? 14.937 2.552 0.807 1.00 94.31 73 ASN A O 1
ATOM 599 N N . PHE A 1 74 ? 12.847 1.757 0.508 1.00 94.12 74 PHE A N 1
ATOM 600 C CA . PHE A 1 74 ? 13.029 1.417 -0.903 1.00 94.12 74 PHE A CA 1
ATOM 601 C C . PHE A 1 74 ? 13.470 2.640 -1.720 1.00 94.12 74 PHE A C 1
ATOM 603 O O . PHE A 1 74 ? 14.516 2.605 -2.370 1.00 94.12 74 PHE A O 1
ATOM 610 N N . PHE A 1 75 ? 12.729 3.749 -1.642 1.00 94.25 75 PHE A N 1
ATOM 611 C CA . PHE A 1 75 ? 13.053 4.953 -2.409 1.00 94.25 75 PHE A CA 1
ATOM 612 C C . PHE A 1 75 ? 14.370 5.602 -1.977 1.00 94.25 75 PHE A C 1
ATOM 614 O O . PHE A 1 75 ? 15.128 6.071 -2.825 1.00 94.25 75 PHE A O 1
ATOM 621 N N . LYS A 1 76 ? 14.693 5.578 -0.681 1.00 92.81 76 LYS A N 1
ATOM 622 C CA . LYS A 1 76 ? 15.956 6.112 -0.150 1.00 92.81 76 LYS A CA 1
ATOM 623 C C . LYS A 1 76 ? 17.182 5.335 -0.639 1.00 92.81 76 LYS A C 1
ATOM 625 O O . LYS A 1 76 ? 18.237 5.922 -0.866 1.00 92.81 76 LYS A O 1
ATOM 630 N N . GLN A 1 77 ? 17.047 4.020 -0.815 1.00 91.38 77 GLN A N 1
ATOM 631 C CA . GLN A 1 77 ? 18.109 3.153 -1.337 1.00 91.38 77 GLN A CA 1
ATOM 632 C C . GLN A 1 77 ? 18.170 3.144 -2.870 1.00 91.38 77 GLN A C 1
ATOM 634 O O . GLN A 1 77 ? 19.189 2.767 -3.459 1.00 91.38 77 GLN A O 1
ATOM 639 N N . PHE A 1 78 ? 17.097 3.566 -3.538 1.00 92.25 78 PHE A N 1
ATOM 640 C CA . PHE A 1 78 ? 17.001 3.526 -4.986 1.00 92.25 78 PHE A CA 1
ATOM 641 C C . PHE A 1 78 ? 18.002 4.483 -5.644 1.00 92.25 78 PHE A C 1
ATOM 643 O O . PHE A 1 78 ? 17.988 5.696 -5.430 1.00 92.25 78 PHE A O 1
ATOM 650 N N . LYS A 1 79 ? 18.871 3.936 -6.504 1.00 91.00 79 LYS A N 1
ATOM 651 C CA . LYS A 1 79 ? 20.031 4.653 -7.068 1.00 91.00 79 LYS A CA 1
ATOM 652 C C . LYS A 1 79 ? 19.695 5.982 -7.751 1.00 91.00 79 LYS A C 1
ATOM 654 O O . LYS A 1 79 ? 20.478 6.921 -7.678 1.00 91.00 79 LYS A O 1
ATOM 659 N N . TYR A 1 80 ? 18.531 6.079 -8.391 1.00 88.44 80 TYR A N 1
ATOM 660 C CA . TYR A 1 80 ? 18.116 7.285 -9.113 1.00 88.44 80 TYR A CA 1
ATOM 661 C C . TYR A 1 80 ? 17.542 8.385 -8.203 1.00 88.44 80 TYR A C 1
ATOM 663 O O . TYR A 1 80 ? 17.349 9.507 -8.663 1.00 88.44 80 TYR A O 1
ATOM 671 N N . MET A 1 81 ? 17.287 8.085 -6.927 1.00 87.25 81 MET A N 1
ATOM 672 C CA . MET A 1 81 ? 16.700 9.007 -5.947 1.00 87.25 81 MET A CA 1
ATOM 673 C C . MET A 1 81 ? 17.669 9.385 -4.818 1.00 87.25 81 MET A C 1
ATOM 675 O O . MET A 1 81 ? 17.304 10.143 -3.927 1.00 87.25 81 MET A O 1
ATOM 679 N N . GLN A 1 82 ? 18.931 8.946 -4.875 1.00 87.12 82 GLN A N 1
ATOM 680 C CA . GLN A 1 82 ? 19.937 9.230 -3.837 1.00 87.12 82 GLN A CA 1
ATOM 681 C C . GLN A 1 82 ? 20.204 10.729 -3.618 1.00 87.12 82 GLN A C 1
ATOM 683 O O . GLN A 1 82 ? 20.609 11.130 -2.532 1.00 87.12 82 GLN A O 1
ATOM 688 N N . SER A 1 83 ? 19.990 11.566 -4.638 1.00 91.88 83 SER A N 1
ATOM 689 C CA . SER A 1 83 ? 20.168 13.021 -4.547 1.00 91.88 83 SER A CA 1
ATOM 690 C C . SER A 1 83 ? 18.954 13.759 -3.973 1.00 91.88 83 SER A C 1
ATOM 692 O O . SER A 1 83 ? 18.986 14.983 -3.832 1.00 91.88 83 SER A O 1
ATOM 694 N N . TRP A 1 84 ? 17.855 13.056 -3.694 1.00 93.50 84 TRP A N 1
ATOM 695 C CA . TRP A 1 84 ? 16.618 13.675 -3.236 1.00 93.50 84 TRP A CA 1
ATOM 696 C C . TRP A 1 84 ? 16.658 13.895 -1.724 1.00 93.50 84 TRP A C 1
ATOM 698 O O . TRP A 1 84 ? 17.208 13.096 -0.971 1.00 93.50 84 TRP A O 1
ATOM 708 N N . SER A 1 85 ? 16.055 14.995 -1.270 1.00 95.31 85 SER A N 1
ATOM 709 C CA . SER A 1 85 ? 15.870 15.233 0.160 1.00 95.31 85 SER A CA 1
ATOM 710 C C . SER A 1 85 ? 14.812 14.293 0.735 1.00 95.31 85 SER A C 1
ATOM 712 O O . SER A 1 85 ? 13.879 13.890 0.040 1.00 95.31 85 SER A O 1
ATOM 714 N N . ASP A 1 86 ? 14.913 14.017 2.033 1.00 94.44 86 ASP A N 1
ATOM 715 C CA . ASP A 1 86 ? 13.984 13.146 2.763 1.00 94.44 86 ASP A CA 1
ATOM 716 C C . ASP A 1 86 ? 12.520 13.621 2.634 1.00 94.44 86 ASP A C 1
ATOM 718 O O . ASP A 1 86 ? 11.614 12.817 2.440 1.00 94.44 86 ASP A O 1
ATOM 722 N N . SER A 1 87 ? 12.283 14.938 2.566 1.00 95.75 87 SER A N 1
ATOM 723 C CA . SER A 1 87 ? 10.951 15.504 2.299 1.00 95.75 87 SER A CA 1
ATOM 724 C C . SER A 1 87 ? 10.386 15.107 0.929 1.00 95.75 87 SER A C 1
ATOM 726 O O . SER A 1 87 ? 9.199 14.820 0.818 1.00 95.75 87 SER A O 1
ATOM 728 N N . LYS A 1 88 ? 11.214 15.063 -0.127 1.00 95.06 88 LYS A N 1
ATOM 729 C CA . LYS A 1 88 ? 10.765 14.604 -1.454 1.00 95.06 88 LYS A CA 1
ATOM 730 C C . LYS A 1 88 ? 10.476 13.107 -1.450 1.00 95.06 88 LYS A C 1
ATOM 732 O O . LYS A 1 88 ? 9.505 12.687 -2.071 1.00 95.06 88 LYS A O 1
ATOM 737 N N . ILE A 1 89 ? 11.295 12.331 -0.738 1.00 95.88 89 ILE A N 1
ATOM 738 C CA . ILE A 1 89 ? 11.082 10.892 -0.555 1.00 95.88 89 ILE A CA 1
ATOM 739 C C . ILE A 1 89 ? 9.777 10.633 0.207 1.00 95.88 89 ILE A C 1
ATOM 741 O O . ILE A 1 89 ? 9.002 9.766 -0.183 1.00 95.88 89 ILE A O 1
ATOM 745 N N . SER A 1 90 ? 9.477 11.428 1.233 1.00 95.56 90 SER A N 1
ATOM 746 C CA . SER A 1 90 ? 8.231 11.323 2.000 1.00 95.56 90 SER A CA 1
ATOM 747 C C . SER A 1 90 ? 6.997 11.549 1.119 1.00 95.56 90 SER A C 1
ATOM 749 O O . SER A 1 90 ? 6.070 10.748 1.164 1.00 95.56 90 SER A O 1
ATOM 751 N N . ILE A 1 91 ? 7.023 12.558 0.238 1.00 94.62 91 ILE A N 1
ATOM 752 C CA . ILE A 1 91 ? 5.913 12.864 -0.684 1.00 94.62 91 ILE A CA 1
ATOM 753 C C . ILE A 1 91 ? 5.645 11.709 -1.662 1.00 94.62 91 ILE A C 1
ATOM 755 O O . ILE A 1 91 ? 4.495 11.313 -1.871 1.00 94.62 91 ILE A O 1
ATOM 759 N N . ILE A 1 92 ? 6.692 11.148 -2.277 1.00 93.44 92 ILE A N 1
ATOM 760 C CA . ILE A 1 92 ? 6.508 9.993 -3.174 1.00 93.44 92 ILE A CA 1
ATOM 761 C C . ILE A 1 92 ? 6.107 8.737 -2.404 1.00 93.44 92 ILE A C 1
ATOM 763 O O . ILE A 1 92 ? 5.362 7.914 -2.923 1.00 93.44 92 ILE A O 1
ATOM 767 N N . THR A 1 93 ? 6.554 8.603 -1.154 1.00 95.00 93 THR A N 1
ATOM 768 C CA . THR A 1 93 ? 6.143 7.498 -0.290 1.00 95.00 93 THR A CA 1
ATOM 769 C C . THR A 1 93 ? 4.650 7.608 -0.010 1.00 95.00 93 THR A C 1
ATOM 771 O O . THR A 1 93 ? 3.934 6.654 -0.271 1.00 95.00 93 THR A O 1
ATOM 774 N N . GLU A 1 94 ? 4.135 8.769 0.393 1.00 93.62 94 GLU A N 1
ATOM 775 C CA . GLU A 1 94 ? 2.697 8.972 0.639 1.00 93.62 94 GLU A CA 1
ATOM 776 C C . GLU A 1 94 ? 1.818 8.719 -0.591 1.00 93.62 94 GLU A C 1
ATOM 778 O O . GLU A 1 94 ? 0.723 8.181 -0.455 1.00 93.62 94 GLU A O 1
ATOM 783 N N . SER A 1 95 ? 2.300 9.060 -1.788 1.00 91.44 95 SER A N 1
ATOM 784 C CA . SER A 1 95 ? 1.554 8.900 -3.048 1.00 91.44 95 SER A CA 1
ATOM 785 C C . SER A 1 95 ? 1.770 7.557 -3.760 1.00 91.44 95 SER A C 1
ATOM 787 O O . SER A 1 95 ? 1.204 7.332 -4.829 1.00 91.44 95 SER A O 1
ATOM 789 N N . SER A 1 96 ? 2.571 6.659 -3.186 1.00 93.31 96 SER A N 1
ATOM 790 C CA . SER A 1 96 ? 2.833 5.324 -3.740 1.00 93.31 96 SER A CA 1
ATOM 791 C C . SER A 1 96 ? 1.923 4.252 -3.131 1.00 93.31 96 SER A C 1
ATOM 793 O O . SER A 1 96 ? 1.332 4.452 -2.074 1.00 93.31 96 SER A O 1
ATOM 795 N N . SER A 1 97 ? 1.852 3.077 -3.750 1.00 91.56 97 SER A N 1
ATOM 796 C CA . SER A 1 97 ? 1.198 1.881 -3.203 1.00 91.56 97 SER A CA 1
ATOM 797 C C . SER A 1 97 ? 1.978 0.629 -3.605 1.00 91.56 97 SER A C 1
ATOM 799 O O . SER A 1 97 ? 2.689 0.627 -4.611 1.00 91.56 97 SER A O 1
ATOM 801 N N . ILE A 1 98 ? 1.882 -0.426 -2.792 1.00 91.88 98 ILE A N 1
ATOM 802 C CA . ILE A 1 98 ? 2.427 -1.747 -3.119 1.00 91.88 98 ILE A CA 1
ATOM 803 C C . ILE A 1 98 ? 1.286 -2.605 -3.659 1.00 91.88 98 ILE A C 1
ATOM 805 O O . ILE A 1 98 ? 0.217 -2.668 -3.057 1.00 91.88 98 ILE A O 1
ATOM 809 N N . GLU A 1 99 ? 1.534 -3.271 -4.782 1.00 91.44 99 GLU A N 1
ATOM 810 C CA . GLU A 1 99 ? 0.621 -4.241 -5.381 1.00 91.44 99 GLU A CA 1
ATOM 811 C C . GLU A 1 99 ? 1.332 -5.586 -5.544 1.00 91.44 99 GLU A C 1
ATOM 813 O O . GLU A 1 99 ? 2.487 -5.645 -5.978 1.00 91.44 99 GLU A O 1
ATOM 818 N N . GLU A 1 100 ? 0.635 -6.668 -5.202 1.00 93.62 100 GLU A N 1
ATOM 819 C CA . GLU A 1 100 ? 1.148 -8.033 -5.302 1.00 93.62 100 GLU A CA 1
ATOM 820 C C . GLU A 1 100 ? 0.487 -8.785 -6.457 1.00 93.62 100 GLU A C 1
ATOM 822 O O . GLU A 1 100 ? -0.728 -8.737 -6.652 1.00 93.62 100 GLU A O 1
ATOM 827 N N . PHE A 1 101 ? 1.294 -9.536 -7.207 1.00 94.19 101 PHE A N 1
ATOM 828 C CA . PHE A 1 101 ? 0.836 -10.329 -8.344 1.00 94.19 101 PHE A CA 1
ATOM 829 C C . PHE A 1 101 ? 1.258 -11.785 -8.173 1.00 94.19 101 PHE A C 1
ATOM 831 O O . PHE A 1 101 ? 2.417 -12.085 -7.885 1.00 94.19 101 PHE A O 1
ATOM 838 N N . SER A 1 102 ? 0.324 -12.711 -8.400 1.00 95.06 102 SER A N 1
ATOM 839 C CA . SER A 1 102 ? 0.647 -14.140 -8.433 1.00 95.06 102 SER A CA 1
ATOM 840 C C . SER A 1 1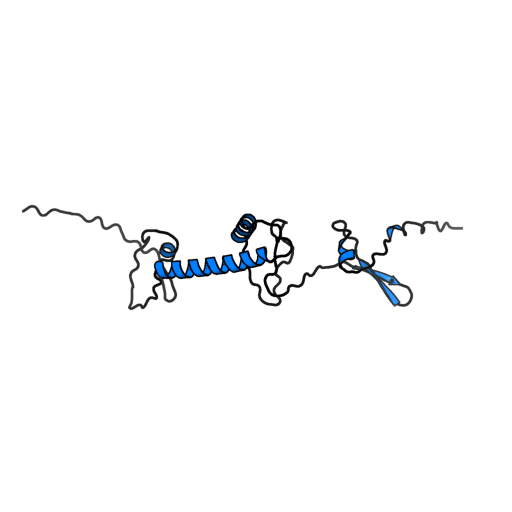02 ? 1.537 -14.485 -9.639 1.00 95.06 102 SER A C 1
ATOM 842 O O . SER A 1 102 ? 1.431 -13.830 -10.685 1.00 95.06 102 SER A O 1
ATOM 844 N N . PRO A 1 103 ? 2.379 -15.534 -9.552 1.00 93.44 103 PRO A N 1
ATOM 845 C CA . PRO A 1 103 ? 3.207 -15.973 -10.672 1.00 93.44 103 PRO A CA 1
ATOM 846 C C . PRO A 1 103 ? 2.396 -16.212 -11.951 1.00 93.44 103 PRO A C 1
ATOM 848 O O . PRO A 1 103 ? 1.281 -16.722 -11.902 1.00 93.44 103 PRO A O 1
ATOM 851 N N . ASN A 1 104 ? 2.983 -15.880 -13.105 1.00 90.75 104 ASN A N 1
ATOM 852 C CA . ASN A 1 104 ? 2.369 -16.015 -14.436 1.00 90.75 104 ASN A CA 1
ATOM 853 C C . ASN A 1 104 ? 1.095 -15.175 -14.666 1.00 90.75 104 ASN A C 1
ATOM 855 O O . ASN A 1 104 ? 0.339 -15.447 -15.598 1.00 90.75 104 ASN A O 1
ATOM 859 N N . THR A 1 105 ? 0.874 -14.130 -13.866 1.00 93.06 105 THR A N 1
ATOM 860 C CA . THR A 1 105 ? -0.213 -13.169 -14.095 1.00 93.06 105 THR A CA 1
ATOM 861 C C . THR A 1 105 ? 0.240 -12.061 -15.042 1.00 93.06 105 THR A C 1
ATOM 863 O O . THR A 1 105 ? 1.334 -11.512 -14.901 1.00 93.06 105 THR A O 1
ATOM 866 N N . VAL A 1 106 ? -0.607 -11.705 -16.011 1.00 90.50 106 VAL A N 1
ATOM 867 C CA . VAL A 1 106 ? -0.381 -10.521 -16.850 1.00 90.50 106 VAL A CA 1
ATOM 868 C C . VAL A 1 106 ? -0.641 -9.275 -16.005 1.00 90.50 106 VAL A C 1
ATOM 870 O O . VAL A 1 106 ? -1.787 -9.013 -15.657 1.00 90.50 106 VAL A O 1
ATOM 873 N N . ILE A 1 107 ? 0.416 -8.518 -15.701 1.00 90.00 107 ILE A N 1
ATOM 874 C CA . ILE A 1 107 ? 0.325 -7.267 -14.929 1.00 90.00 107 ILE A CA 1
ATOM 875 C C . ILE A 1 107 ? -0.328 -6.174 -15.790 1.00 90.00 107 ILE A C 1
ATOM 877 O O . ILE A 1 107 ? -1.363 -5.621 -15.433 1.00 90.00 107 ILE A O 1
ATOM 881 N N . PHE A 1 108 ? 0.226 -5.925 -16.983 1.00 85.06 108 PHE A N 1
ATOM 882 C CA . PHE A 1 108 ? -0.309 -4.972 -17.957 1.00 85.06 108 PHE A CA 1
ATOM 883 C C . PHE A 1 108 ? -0.307 -5.597 -19.353 1.00 85.06 108 PHE A C 1
ATOM 885 O O . PHE A 1 108 ? 0.686 -6.191 -19.763 1.00 85.06 108 PHE A O 1
ATOM 892 N N . ARG A 1 109 ? -1.413 -5.457 -20.098 1.00 78.50 109 ARG A N 1
ATOM 893 C CA . ARG A 1 109 ? -1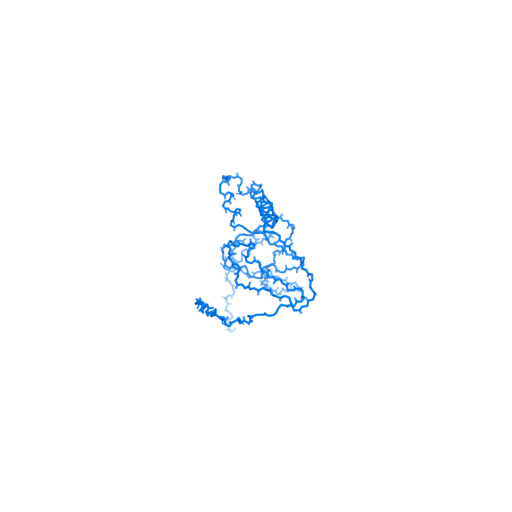.507 -5.909 -21.503 1.00 78.50 109 ARG A CA 1
ATOM 894 C C . ARG A 1 109 ? -1.234 -4.783 -22.500 1.00 78.50 109 ARG A C 1
ATOM 896 O O . ARG A 1 109 ? -0.692 -5.029 -23.562 1.00 78.50 109 ARG A O 1
ATOM 903 N N . ASN A 1 110 ? -1.585 -3.559 -22.133 1.00 70.69 110 ASN A N 1
ATOM 904 C CA . ASN A 1 110 ? -1.286 -2.333 -22.856 1.00 70.69 110 ASN A CA 1
ATOM 905 C C . ASN A 1 110 ? -0.993 -1.306 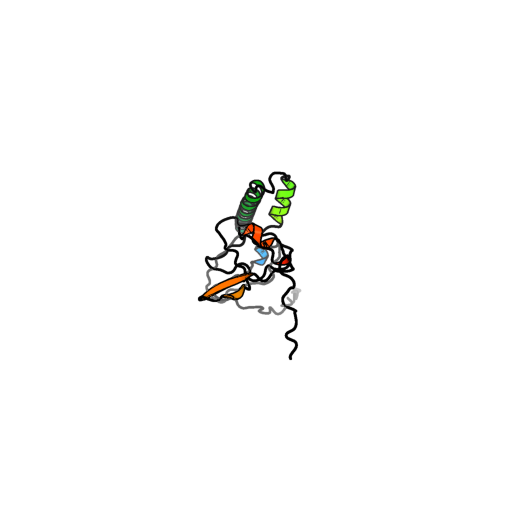-21.773 1.00 70.69 110 ASN A C 1
ATOM 907 O O . ASN A 1 110 ? -1.876 -1.079 -20.944 1.00 70.69 110 ASN A O 1
ATOM 911 N N . PHE A 1 111 ? 0.226 -0.758 -21.718 1.00 67.38 111 PHE A N 1
ATOM 912 C CA . PHE A 1 111 ? 0.571 0.217 -20.684 1.00 67.38 111 PHE A CA 1
ATOM 913 C C . PHE A 1 111 ? -0.513 1.306 -20.646 1.00 67.38 111 PHE A C 1
ATOM 915 O O . PHE A 1 111 ? -0.757 1.943 -21.680 1.00 67.38 111 PHE A O 1
ATOM 922 N N . PRO A 1 112 ? -1.214 1.485 -19.508 1.00 60.38 112 PRO A N 1
ATOM 923 C CA . PRO A 1 112 ? -2.202 2.544 -19.391 1.00 60.38 112 PRO A CA 1
ATOM 924 C C . PRO A 1 112 ? -1.521 3.896 -19.637 1.00 60.38 112 PRO A C 1
ATOM 926 O O . PRO A 1 112 ? -0.299 4.022 -19.529 1.00 60.38 112 PRO A O 1
ATOM 929 N N . LYS A 1 113 ? -2.308 4.902 -20.039 1.00 57.94 113 LYS A N 1
ATOM 930 C CA . LYS A 1 113 ? -1.803 6.250 -20.349 1.00 57.94 113 LYS A CA 1
ATOM 931 C C . LYS A 1 113 ? -0.857 6.760 -19.242 1.00 57.94 113 LYS A C 1
ATOM 933 O O . LYS A 1 113 ? -1.016 6.415 -18.078 1.00 57.94 113 LYS A O 1
ATOM 938 N N . LYS A 1 114 ? 0.136 7.540 -19.685 1.00 58.66 114 LYS A N 1
ATOM 939 C CA . LYS A 1 114 ? 1.464 7.875 -19.120 1.00 58.66 114 LYS A CA 1
ATOM 940 C C . LYS A 1 114 ? 1.555 8.468 -17.691 1.00 58.66 114 LYS A C 1
ATOM 942 O O . LYS A 1 114 ? 2.504 9.198 -17.422 1.00 58.66 114 LYS A O 1
ATOM 947 N N . ASP A 1 115 ? 0.659 8.152 -16.766 1.00 75.12 115 ASP A N 1
ATOM 948 C CA . ASP A 1 115 ? 0.550 8.909 -15.508 1.00 75.12 115 ASP A CA 1
ATOM 949 C C . ASP A 1 115 ? 1.136 8.189 -14.280 1.00 75.12 115 ASP A C 1
ATOM 951 O O . ASP A 1 115 ? 1.175 8.760 -13.192 1.00 75.12 115 ASP A O 1
ATOM 955 N N . HIS A 1 116 ? 1.646 6.962 -14.441 1.00 82.62 116 HIS A N 1
ATOM 956 C CA . HIS A 1 116 ? 2.208 6.172 -13.341 1.00 82.62 116 HIS A CA 1
ATOM 957 C C . HIS A 1 116 ? 3.598 5.621 -13.659 1.00 82.62 116 HIS A C 1
ATOM 959 O O . HIS A 1 116 ? 3.906 5.259 -14.797 1.00 82.62 116 HIS A O 1
ATOM 965 N N . VAL A 1 117 ? 4.427 5.519 -12.619 1.00 86.06 117 VAL A N 1
ATOM 966 C CA . VAL A 1 117 ? 5.728 4.846 -12.653 1.00 86.06 117 VAL A CA 1
ATOM 967 C C . VAL A 1 117 ? 5.653 3.639 -11.730 1.00 86.06 117 VAL A C 1
ATOM 969 O O . VAL A 1 117 ? 5.249 3.767 -10.577 1.00 86.06 117 VAL A O 1
ATOM 972 N N . TYR A 1 118 ? 6.061 2.480 -12.240 1.00 88.50 118 TYR A N 1
ATOM 973 C CA . TYR A 1 118 ? 6.048 1.225 -11.498 1.00 88.50 118 TYR A CA 1
ATOM 974 C C . TYR A 1 118 ? 7.465 0.816 -11.121 1.00 88.50 118 TYR A C 1
ATOM 976 O O . TYR A 1 118 ? 8.396 0.934 -11.920 1.00 88.50 118 TYR A O 1
ATOM 984 N N . PHE A 1 119 ? 7.609 0.288 -9.911 1.00 91.12 119 PHE A N 1
ATOM 985 C CA . PHE A 1 119 ? 8.870 -0.210 -9.386 1.00 91.12 119 PHE A CA 1
ATOM 986 C C . PHE A 1 119 ? 8.695 -1.657 -8.940 1.00 91.12 119 PHE A C 1
ATOM 988 O O . PHE A 1 119 ? 7.723 -1.996 -8.270 1.00 91.12 119 PHE A O 1
ATOM 995 N N . ILE A 1 120 ? 9.653 -2.511 -9.293 1.00 91.56 120 ILE A N 1
ATOM 996 C CA . ILE A 1 120 ? 9.695 -3.885 -8.792 1.00 91.56 120 ILE A CA 1
ATOM 997 C C . ILE A 1 120 ? 10.424 -3.844 -7.452 1.00 91.56 120 ILE A C 1
ATOM 999 O O . ILE A 1 120 ? 11.639 -3.654 -7.415 1.00 91.56 120 ILE A O 1
ATOM 1003 N N . VAL A 1 121 ? 9.675 -3.990 -6.360 1.00 90.25 121 VAL A N 1
ATOM 1004 C CA . VAL A 1 121 ? 10.242 -4.030 -5.002 1.00 90.25 121 VAL A CA 1
ATOM 1005 C C . VAL A 1 121 ? 10.867 -5.399 -4.735 1.00 90.25 121 VAL A C 1
ATOM 1007 O O . VAL A 1 121 ? 12.005 -5.488 -4.283 1.00 90.25 121 VAL A O 1
ATOM 1010 N N . THR A 1 122 ? 10.143 -6.473 -5.062 1.00 90.31 122 THR A N 1
ATOM 1011 C CA . THR A 1 122 ? 10.617 -7.858 -4.958 1.00 90.31 122 THR A CA 1
ATOM 1012 C C . THR A 1 122 ? 10.121 -8.693 -6.141 1.00 90.31 122 THR A C 1
ATOM 1014 O O . THR A 1 122 ? 9.104 -8.380 -6.759 1.00 90.31 122 THR A O 1
ATOM 1017 N N . GLY A 1 123 ? 10.855 -9.756 -6.478 1.00 92.56 123 GLY A N 1
ATOM 1018 C CA . GLY A 1 123 ? 10.504 -10.662 -7.572 1.00 92.56 123 GLY A CA 1
ATOM 1019 C C . GLY A 1 123 ? 11.047 -10.238 -8.937 1.00 92.56 123 GLY A C 1
ATOM 1020 O O . GLY A 1 123 ? 12.020 -9.492 -9.047 1.00 92.56 123 GLY A O 1
ATOM 1021 N N . GLN A 1 124 ? 10.452 -10.795 -9.991 1.00 91.94 124 GLN A N 1
ATOM 1022 C CA . GLN A 1 124 ? 10.856 -10.583 -11.380 1.00 91.94 124 GLN A CA 1
ATOM 1023 C C . GLN A 1 124 ? 9.616 -10.533 -12.266 1.00 91.94 124 GLN A C 1
ATOM 1025 O O . GLN A 1 124 ? 8.681 -11.312 -12.082 1.00 91.94 124 GLN A O 1
ATOM 1030 N N . CYS A 1 125 ? 9.631 -9.658 -13.264 1.00 90.75 125 CYS A N 1
ATOM 1031 C CA . CYS A 1 125 ? 8.619 -9.633 -14.310 1.00 90.75 125 CYS A CA 1
ATOM 1032 C C . CYS A 1 125 ? 9.278 -9.785 -15.683 1.00 90.75 125 CYS A C 1
ATOM 1034 O O . CYS A 1 125 ? 10.474 -9.544 -15.856 1.00 90.75 125 CYS A O 1
ATOM 1036 N N . LYS A 1 126 ? 8.485 -10.217 -16.665 1.00 89.56 126 LYS A N 1
ATOM 1037 C CA . LYS A 1 126 ? 8.892 -10.271 -18.068 1.00 89.56 126 LYS A CA 1
ATOM 1038 C C . LYS A 1 126 ? 8.114 -9.215 -18.827 1.00 89.56 126 LYS A C 1
ATOM 1040 O O . LYS A 1 126 ? 6.886 -9.209 -18.786 1.00 89.56 126 LYS A O 1
ATOM 1045 N N . VAL A 1 127 ? 8.836 -8.353 -19.529 1.00 87.25 127 VAL A N 1
ATOM 1046 C CA . VAL A 1 127 ? 8.240 -7.443 -20.503 1.00 87.25 127 VAL A CA 1
ATOM 1047 C C . VAL A 1 127 ? 8.214 -8.176 -21.836 1.00 87.25 127 VAL A C 1
ATOM 1049 O O . VAL A 1 127 ? 9.252 -8.630 -22.313 1.00 87.25 127 VAL A O 1
ATOM 1052 N N . VAL A 1 128 ? 7.020 -8.339 -22.400 1.00 85.62 128 VAL A N 1
ATOM 1053 C CA . VAL A 1 128 ? 6.807 -9.008 -23.685 1.00 85.62 128 VAL A CA 1
ATOM 1054 C C . VAL A 1 128 ? 6.183 -8.001 -24.634 1.00 85.62 128 VAL A C 1
ATOM 1056 O O . VAL A 1 128 ? 5.235 -7.307 -24.269 1.00 85.62 128 VAL A O 1
ATOM 1059 N N . GLN A 1 129 ? 6.734 -7.918 -25.837 1.00 80.88 129 GLN A N 1
ATOM 1060 C CA . GLN A 1 129 ? 6.227 -7.079 -26.907 1.00 80.88 129 GLN A CA 1
ATOM 1061 C C . GLN A 1 129 ? 5.980 -7.957 -28.128 1.00 80.88 129 GLN A C 1
ATOM 1063 O O . GLN A 1 129 ? 6.867 -8.707 -28.534 1.00 80.88 129 GLN A O 1
ATOM 1068 N N . ASP A 1 130 ? 4.792 -7.834 -28.713 1.00 80.06 130 ASP A N 1
ATOM 1069 C CA . ASP A 1 130 ? 4.494 -8.461 -29.995 1.00 80.06 130 ASP A CA 1
ATOM 1070 C C . ASP A 1 130 ? 5.247 -7.713 -31.100 1.00 80.06 130 ASP A C 1
ATOM 1072 O O . ASP A 1 130 ? 5.171 -6.486 -31.220 1.00 80.06 130 ASP A O 1
ATOM 1076 N N . ILE A 1 131 ? 6.012 -8.465 -31.886 1.00 78.69 131 ILE A N 1
ATOM 1077 C CA . ILE A 1 131 ? 6.861 -7.943 -32.952 1.00 78.69 131 ILE A CA 1
ATOM 1078 C C . ILE A 1 131 ? 6.317 -8.439 -34.292 1.00 78.69 131 ILE A C 1
ATOM 1080 O O . ILE A 1 131 ? 6.211 -9.644 -34.517 1.00 78.69 131 ILE A O 1
ATOM 1084 N N . GLU A 1 132 ? 6.010 -7.508 -35.197 1.00 79.75 132 GLU A N 1
ATOM 1085 C CA . GLU A 1 132 ? 5.680 -7.829 -36.588 1.00 79.75 132 GLU A CA 1
ATOM 1086 C C . GLU A 1 132 ? 6.963 -8.031 -37.409 1.00 79.75 132 GLU A C 1
ATOM 1088 O O . GLU A 1 132 ? 7.806 -7.131 -37.508 1.00 79.75 132 GLU A O 1
ATOM 1093 N N . LEU A 1 133 ? 7.083 -9.212 -38.022 1.00 81.31 133 LEU A N 1
ATOM 1094 C CA . LEU A 1 133 ? 8.184 -9.587 -38.908 1.00 81.31 133 LEU A CA 1
ATOM 1095 C C . LEU A 1 133 ? 7.692 -9.728 -40.354 1.00 81.31 133 LEU A C 1
ATOM 1097 O O . LEU A 1 133 ? 6.616 -10.270 -40.602 1.00 81.31 133 LEU A O 1
ATOM 1101 N N . TYR A 1 134 ? 8.507 -9.279 -41.304 1.00 80.00 134 TYR A N 1
ATOM 1102 C CA . TYR A 1 134 ? 8.374 -9.566 -42.730 1.00 80.00 134 TYR A CA 1
ATOM 1103 C C . TYR A 1 134 ? 9.365 -10.665 -43.121 1.00 80.00 134 TYR A C 1
ATOM 1105 O O . TYR A 1 134 ? 10.547 -10.575 -42.802 1.00 80.00 134 TYR A O 1
ATOM 1113 N N . GLU A 1 135 ? 8.890 -11.698 -43.811 1.00 84.12 135 GLU A N 1
ATOM 1114 C CA . GLU A 1 135 ? 9.715 -12.796 -44.318 1.00 84.12 135 GLU A CA 1
ATOM 1115 C C . GLU A 1 135 ? 10.010 -12.590 -45.811 1.00 84.12 135 GLU A C 1
ATOM 1117 O O . GLU A 1 135 ? 9.091 -12.496 -46.628 1.00 84.12 135 GLU A O 1
ATOM 1122 N N . LYS A 1 136 ? 11.292 -12.586 -46.183 1.00 82.38 136 LYS A N 1
ATOM 1123 C CA . LYS A 1 136 ? 11.764 -12.641 -47.569 1.00 82.38 136 LYS A CA 1
ATOM 1124 C C . LYS A 1 136 ? 12.372 -14.012 -47.830 1.00 82.38 136 LYS A C 1
ATOM 1126 O O . LYS A 1 136 ? 13.338 -14.417 -47.185 1.00 82.38 136 LYS A O 1
ATOM 1131 N N . LYS A 1 137 ? 11.827 -14.729 -48.808 1.00 83.62 137 LYS A N 1
ATOM 1132 C CA . LYS A 1 137 ? 12.363 -16.030 -49.223 1.00 83.62 137 LYS A CA 1
ATOM 1133 C C . LYS A 1 137 ? 13.526 -15.823 -50.185 1.00 83.62 137 LYS A C 1
ATOM 1135 O O . LYS A 1 137 ? 13.359 -15.164 -51.210 1.00 83.62 137 LYS A O 1
ATOM 1140 N N . LEU A 1 138 ? 14.683 -16.396 -49.868 1.00 77.94 138 LEU A N 1
ATOM 1141 C CA . LEU A 1 138 ? 15.850 -16.384 -50.744 1.00 77.94 138 LEU A CA 1
ATOM 1142 C C . LEU A 1 138 ? 15.908 -17.648 -51.609 1.00 77.94 138 LEU A C 1
ATOM 1144 O O . LEU A 1 138 ? 15.402 -18.718 -51.252 1.00 77.94 138 LEU A O 1
ATOM 1148 N N . PHE A 1 139 ? 16.587 -17.538 -52.751 1.00 72.31 139 PHE A N 1
ATOM 1149 C CA . PHE A 1 139 ? 16.942 -18.708 -53.547 1.00 72.31 139 PHE A CA 1
ATOM 1150 C C . PHE A 1 139 ? 17.921 -19.589 -52.754 1.00 72.31 139 PHE A C 1
ATOM 1152 O O . PHE A 1 139 ? 18.862 -19.078 -52.159 1.00 72.31 139 PHE A O 1
ATOM 1159 N N . GLN A 1 140 ? 17.683 -20.907 -52.779 1.00 71.81 140 GLN A N 1
ATOM 1160 C CA . GLN A 1 140 ? 18.333 -21.975 -51.985 1.00 71.81 140 GLN A CA 1
ATOM 1161 C C . GLN A 1 140 ? 17.710 -22.316 -50.616 1.00 71.81 140 GLN A C 1
ATOM 1163 O O . GLN A 1 140 ? 18.284 -23.108 -49.877 1.00 71.81 140 GLN A O 1
ATOM 1168 N N . GLY A 1 141 ? 16.500 -21.836 -50.302 1.00 72.56 141 GLY A N 1
ATOM 1169 C CA . GLY A 1 141 ? 15.743 -22.327 -49.135 1.00 72.56 141 GLY A CA 1
ATOM 1170 C C . GLY A 1 141 ? 16.138 -21.688 -47.801 1.00 72.56 141 GLY A C 1
ATOM 1171 O O . GLY A 1 141 ? 15.787 -22.205 -46.742 1.00 72.56 141 GLY A O 1
ATOM 1172 N N . TYR A 1 142 ? 16.842 -20.560 -47.858 1.00 70.94 142 TYR A N 1
ATOM 1173 C CA . TYR A 1 142 ? 17.076 -19.685 -46.716 1.00 70.94 142 TYR A CA 1
ATOM 1174 C C . TYR A 1 142 ? 15.982 -18.611 -46.655 1.00 70.94 142 TYR A C 1
ATOM 1176 O O . TYR A 1 142 ? 15.550 -18.102 -47.691 1.00 70.94 142 TYR A O 1
ATOM 1184 N N . ASN A 1 143 ? 15.559 -18.247 -45.445 1.00 78.94 143 ASN A N 1
ATOM 1185 C CA . ASN A 1 143 ? 14.606 -17.162 -45.214 1.00 78.94 143 ASN A CA 1
ATOM 1186 C C . ASN A 1 143 ? 15.312 -16.026 -44.472 1.00 78.94 143 ASN A C 1
ATOM 1188 O O . ASN A 1 143 ? 16.016 -16.271 -43.490 1.00 78.94 143 ASN A O 1
ATOM 1192 N N . GLU A 1 144 ? 15.093 -14.794 -44.921 1.00 80.94 144 GLU A N 1
ATOM 1193 C CA . GLU A 1 144 ? 15.471 -13.582 -44.197 1.00 80.94 144 GLU A CA 1
ATOM 1194 C C . GLU A 1 144 ? 14.232 -12.996 -43.518 1.00 80.94 144 GLU A C 1
ATOM 1196 O O . GLU A 1 144 ? 13.165 -12.904 -44.127 1.00 80.94 144 GLU A O 1
ATOM 1201 N N . TYR A 1 145 ? 14.368 -12.599 -42.253 1.00 77.75 145 TYR A N 1
ATOM 1202 C CA . TYR A 1 145 ? 13.303 -11.955 -41.487 1.00 77.75 145 TYR A CA 1
ATOM 1203 C C . TYR A 1 145 ? 13.693 -10.514 -41.183 1.00 77.75 145 TYR A C 1
ATOM 1205 O O . TYR A 1 145 ? 14.794 -10.250 -40.701 1.00 77.75 145 TYR A O 1
ATOM 1213 N N . TYR A 1 146 ? 12.766 -9.595 -41.421 1.00 75.38 146 TYR A N 1
ATOM 1214 C CA . TYR A 1 146 ? 12.949 -8.166 -41.228 1.00 75.38 146 TYR A CA 1
ATOM 1215 C C . TYR A 1 146 ? 11.942 -7.648 -40.216 1.00 75.38 146 TYR A C 1
ATOM 1217 O O . TYR A 1 146 ? 10.759 -7.979 -40.261 1.00 75.38 146 TYR A O 1
ATOM 1225 N N . LEU A 1 147 ? 12.408 -6.797 -39.313 1.00 71.31 147 LEU A N 1
ATOM 1226 C CA . LEU A 1 147 ? 11.545 -6.076 -38.389 1.00 71.31 147 LEU A CA 1
ATOM 1227 C C . LEU A 1 147 ? 10.861 -4.933 -39.134 1.00 71.31 147 LEU A C 1
ATOM 1229 O O . LEU A 1 147 ? 11.516 -4.145 -39.816 1.00 71.31 147 LEU A O 1
ATOM 1233 N N . LYS A 1 148 ? 9.547 -4.791 -38.969 1.00 68.31 148 LYS A N 1
ATOM 1234 C CA . LYS A 1 148 ? 8.844 -3.611 -39.475 1.00 68.31 148 LYS A CA 1
ATOM 1235 C C . LYS A 1 148 ? 9.298 -2.386 -38.677 1.00 68.31 148 LYS A C 1
ATOM 1237 O O . LYS A 1 148 ? 9.070 -2.311 -37.469 1.00 68.31 148 LYS A O 1
ATOM 1242 N N . ARG A 1 149 ? 9.962 -1.427 -39.334 1.00 61.94 149 ARG A N 1
ATOM 1243 C CA . ARG A 1 149 ? 10.458 -0.197 -38.691 1.00 61.94 149 ARG A CA 1
ATOM 1244 C C . ARG A 1 149 ? 9.279 0.535 -38.044 1.00 61.94 149 ARG A C 1
ATOM 1246 O O . ARG A 1 149 ? 8.363 0.985 -38.728 1.00 61.94 149 ARG A O 1
ATOM 1253 N N . SER A 1 150 ? 9.285 0.630 -36.718 1.00 54.28 150 SER A N 1
ATOM 1254 C CA . SER A 1 150 ? 8.271 1.391 -35.994 1.00 54.28 150 SER A CA 1
ATOM 1255 C C . SER A 1 150 ? 8.570 2.885 -36.118 1.00 54.28 150 SER A C 1
ATOM 1257 O O . SER A 1 150 ? 9.644 3.336 -35.723 1.00 54.28 150 SER A O 1
ATOM 1259 N N . HIS A 1 151 ? 7.620 3.674 -36.626 1.00 52.75 151 HIS A N 1
ATOM 1260 C CA . HIS A 1 151 ? 7.749 5.137 -36.683 1.00 52.75 151 HIS A CA 1
ATOM 1261 C C . HIS A 1 151 ? 7.753 5.802 -35.295 1.00 52.75 151 HIS A C 1
ATOM 1263 O O . HIS A 1 151 ? 8.141 6.961 -35.178 1.00 52.75 151 HIS A O 1
ATOM 1269 N N . SER A 1 152 ? 7.314 5.101 -34.244 1.00 54.16 152 SER A N 1
ATOM 1270 C CA . SER A 1 152 ? 7.127 5.676 -32.909 1.00 54.16 152 SER A CA 1
ATOM 1271 C C . SER A 1 152 ? 8.336 5.547 -31.979 1.00 54.16 152 SER A C 1
ATOM 1273 O O . SER A 1 152 ? 8.400 6.287 -31.000 1.00 54.16 152 SER A O 1
ATOM 1275 N N . ASN A 1 153 ? 9.300 4.662 -32.264 1.00 54.41 153 ASN A N 1
ATOM 1276 C CA . ASN A 1 153 ? 10.570 4.612 -31.533 1.00 54.41 153 ASN A CA 1
ATOM 1277 C C . ASN A 1 153 ? 11.687 3.961 -32.382 1.00 54.41 153 ASN A C 1
ATOM 1279 O O . ASN A 1 153 ? 11.781 2.731 -32.413 1.00 54.41 153 ASN A O 1
ATOM 1283 N N . PRO A 1 154 ? 12.526 4.754 -33.073 1.00 53.62 154 PRO A N 1
ATOM 1284 C CA . PRO A 1 154 ? 13.591 4.234 -33.932 1.00 53.62 154 PRO A CA 1
ATOM 1285 C C . PRO A 1 154 ? 14.752 3.579 -33.160 1.00 53.62 154 PRO A C 1
ATOM 1287 O O . PRO A 1 154 ? 15.488 2.796 -33.755 1.00 53.62 154 PRO A O 1
ATOM 1290 N N . ASP A 1 155 ? 14.889 3.837 -31.854 1.00 54.72 155 ASP A N 1
ATOM 1291 C CA . ASP A 1 155 ? 15.999 3.341 -31.021 1.00 54.72 155 ASP A CA 1
ATOM 1292 C C . ASP A 1 155 ? 15.692 2.031 -30.276 1.00 54.72 155 ASP A C 1
ATOM 1294 O O . ASP A 1 155 ? 16.570 1.488 -29.606 1.00 54.72 155 ASP A O 1
ATOM 1298 N N . LEU A 1 156 ? 14.478 1.482 -30.422 1.00 55.34 156 LEU A N 1
ATOM 1299 C CA . LEU A 1 156 ? 14.001 0.284 -29.708 1.00 55.34 156 LEU A CA 1
ATOM 1300 C C . LEU A 1 156 ? 14.962 -0.924 -29.798 1.00 55.34 156 LEU A C 1
ATOM 1302 O O . LEU A 1 156 ? 14.960 -1.794 -28.933 1.00 55.34 156 LEU A O 1
ATOM 1306 N N . PHE A 1 157 ? 15.792 -0.982 -30.840 1.00 53.69 157 PHE A N 1
ATOM 1307 C CA . PHE A 1 157 ? 16.610 -2.145 -31.183 1.00 53.69 157 PHE A CA 1
ATOM 1308 C C . PHE A 1 157 ? 18.074 -2.048 -30.750 1.00 53.69 157 PHE A C 1
ATOM 1310 O O . PHE A 1 157 ? 18.738 -3.082 -30.659 1.00 53.69 157 PHE A O 1
ATOM 1317 N N . ARG A 1 158 ? 18.573 -0.849 -30.410 1.00 54.00 158 ARG A N 1
ATOM 1318 C CA . ARG A 1 158 ? 19.932 -0.716 -29.857 1.00 54.00 158 ARG A CA 1
ATOM 1319 C C . ARG A 1 158 ? 20.032 -1.388 -28.485 1.00 54.00 158 ARG A C 1
ATOM 1321 O O . ARG A 1 158 ? 21.063 -1.965 -28.155 1.00 54.00 158 ARG A O 1
ATOM 1328 N N . ASP A 1 159 ? 18.929 -1.389 -27.742 1.00 50.00 159 ASP A N 1
ATOM 1329 C CA . ASP A 1 159 ? 18.832 -1.973 -26.403 1.00 50.00 159 ASP A CA 1
ATOM 1330 C C . ASP A 1 159 ? 18.645 -3.505 -26.419 1.00 50.00 159 ASP A C 1
ATOM 1332 O O . ASP A 1 159 ? 18.861 -4.164 -25.405 1.00 50.00 159 ASP A O 1
ATOM 1336 N N . LEU A 1 160 ? 18.300 -4.089 -27.576 1.00 48.91 160 LEU A N 1
ATOM 1337 C CA . LEU A 1 160 ? 18.173 -5.541 -27.781 1.00 48.91 160 LEU A CA 1
ATOM 1338 C C . LEU A 1 160 ? 19.447 -6.184 -28.358 1.00 48.91 160 LEU A C 1
ATOM 1340 O O . LEU A 1 160 ? 19.459 -7.384 -28.624 1.00 48.91 160 LEU A O 1
ATOM 1344 N N . GLY A 1 161 ? 20.514 -5.403 -28.567 1.00 44.44 161 GLY A N 1
ATOM 1345 C CA . GLY A 1 161 ? 21.771 -5.892 -29.145 1.00 44.44 161 GLY A CA 1
ATOM 1346 C C . GLY A 1 161 ? 21.659 -6.318 -30.614 1.00 44.44 161 GLY A C 1
ATOM 1347 O O . GLY A 1 161 ? 22.517 -7.049 -31.102 1.00 44.44 161 GLY A O 1
ATOM 1348 N N . ALA A 1 162 ? 20.606 -5.887 -31.315 1.00 50.47 162 ALA A N 1
ATOM 1349 C CA . ALA A 1 162 ? 20.409 -6.179 -32.727 1.00 50.47 162 ALA A CA 1
ATOM 1350 C C . ALA A 1 162 ? 21.112 -5.118 -33.589 1.00 50.47 162 ALA A C 1
ATOM 1352 O O . ALA A 1 162 ? 20.843 -3.922 -33.466 1.00 50.47 162 ALA A O 1
ATOM 1353 N N . GLU A 1 163 ? 22.000 -5.546 -34.489 1.00 46.19 163 GLU A N 1
ATOM 1354 C CA . GLU A 1 163 ? 22.577 -4.661 -35.503 1.00 46.19 163 GLU A CA 1
ATOM 1355 C C . GLU A 1 163 ? 21.522 -4.350 -36.572 1.00 46.19 163 GLU A C 1
ATOM 1357 O O . GLU A 1 163 ? 21.167 -5.194 -37.396 1.00 46.19 163 GLU A O 1
ATOM 1362 N N . CYS A 1 164 ? 21.009 -3.119 -36.562 1.00 45.09 164 CYS A N 1
ATOM 1363 C CA . CYS A 1 164 ? 20.158 -2.614 -37.631 1.00 45.09 164 CYS A CA 1
ATOM 1364 C C . CYS A 1 164 ? 21.038 -2.288 -38.844 1.00 45.09 164 CYS A C 1
ATOM 1366 O O . CYS A 1 164 ? 21.760 -1.290 -38.846 1.00 45.09 164 CYS A O 1
ATOM 1368 N N . LYS A 1 165 ? 20.999 -3.130 -39.880 1.00 50.59 165 LYS A N 1
ATOM 1369 C CA . LYS A 1 165 ? 21.524 -2.754 -41.196 1.00 50.59 165 LYS A CA 1
ATOM 1370 C C . LYS A 1 165 ? 20.506 -1.806 -41.825 1.00 50.59 165 LYS A C 1
ATOM 1372 O O . LYS A 1 165 ? 19.435 -2.239 -42.235 1.00 50.59 165 LYS A O 1
ATOM 1377 N N . ASP A 1 166 ? 20.807 -0.511 -41.814 1.00 44.28 166 ASP A N 1
ATOM 1378 C CA . ASP A 1 166 ? 19.929 0.520 -42.371 1.00 44.28 166 ASP A CA 1
ATOM 1379 C C . ASP A 1 166 ? 19.770 0.276 -43.886 1.00 44.28 166 ASP A C 1
ATOM 1381 O O . ASP A 1 166 ? 20.710 0.438 -44.663 1.00 44.28 166 ASP A O 1
ATOM 1385 N N . GLU A 1 167 ? 18.580 -0.152 -44.313 1.00 50.56 167 GLU A N 1
ATOM 1386 C CA . GLU A 1 167 ? 18.238 -0.366 -45.730 1.00 50.56 167 GLU A CA 1
ATOM 1387 C C . GLU A 1 167 ? 17.953 0.944 -46.485 1.00 50.56 167 GLU A C 1
ATOM 1389 O O . GLU A 1 167 ? 17.617 0.914 -47.666 1.00 50.56 167 GLU A O 1
ATOM 1394 N N . SER A 1 168 ? 18.162 2.115 -45.868 1.00 42.59 168 SER A N 1
ATOM 1395 C CA . SER A 1 168 ? 18.086 3.412 -46.563 1.00 42.59 168 SER A CA 1
ATOM 1396 C C . SER A 1 168 ? 19.142 3.592 -47.672 1.00 42.59 168 SER A C 1
ATOM 1398 O O . SER A 1 168 ? 19.126 4.599 -48.374 1.00 42.59 168 SER A O 1
ATOM 1400 N N . LEU A 1 169 ? 20.022 2.603 -47.876 1.00 37.34 169 LEU A N 1
ATOM 1401 C CA . LEU A 1 169 ? 20.957 2.513 -49.002 1.00 37.34 169 LEU A CA 1
ATOM 1402 C C . LEU A 1 169 ? 20.465 1.639 -50.172 1.00 37.34 169 LEU A C 1
ATOM 1404 O O . LEU A 1 169 ? 21.172 1.531 -51.170 1.00 37.34 169 LEU A O 1
ATOM 1408 N N . TYR A 1 170 ? 19.267 1.053 -50.092 1.00 41.25 170 TYR A N 1
ATOM 1409 C CA . TYR A 1 170 ? 18.647 0.301 -51.188 1.00 41.25 170 TYR A CA 1
ATOM 1410 C C . TYR A 1 170 ? 17.305 0.930 -51.575 1.00 41.25 170 TYR A C 1
ATOM 1412 O O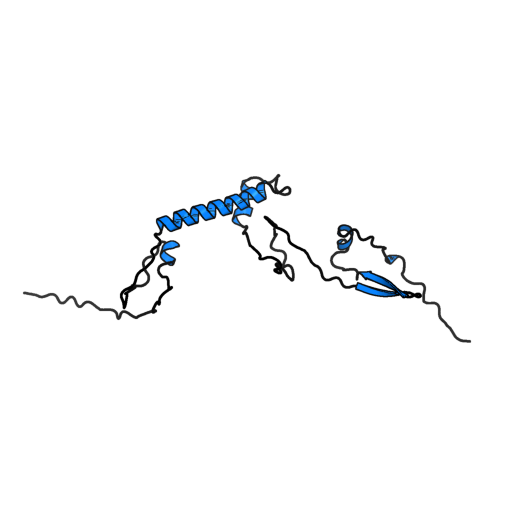 . TYR A 1 170 ? 16.239 0.323 -51.469 1.00 41.25 170 TYR A O 1
ATOM 1420 N N . HIS A 1 171 ? 17.353 2.182 -52.025 1.00 40.69 171 HIS A N 1
ATOM 1421 C CA . HIS A 1 171 ? 16.318 2.704 -52.908 1.00 40.69 171 HIS A CA 1
ATOM 1422 C C . HIS A 1 171 ? 16.853 2.782 -54.334 1.00 40.69 171 HIS A C 1
ATOM 1424 O O . HIS A 1 171 ? 17.880 3.403 -54.596 1.00 40.69 171 HIS A O 1
ATOM 1430 N N . ASP A 1 172 ? 16.090 2.115 -55.200 1.00 43.59 172 ASP A N 1
ATOM 1431 C CA . ASP A 1 172 ? 15.912 2.349 -56.626 1.00 43.59 172 ASP A CA 1
ATOM 1432 C C . ASP A 1 172 ? 17.107 2.103 -57.547 1.00 43.59 172 ASP A C 1
ATOM 1434 O O . ASP A 1 172 ? 17.903 2.996 -57.811 1.00 43.59 172 ASP A O 1
ATOM 1438 N N . ASN A 1 173 ? 17.158 0.897 -58.129 1.00 36.31 173 ASN A N 1
ATOM 1439 C CA . ASN A 1 173 ? 17.690 0.694 -59.484 1.00 36.31 173 ASN A CA 1
ATOM 1440 C C . ASN A 1 173 ? 17.142 -0.562 -60.193 1.00 36.31 173 ASN A C 1
ATOM 1442 O O . ASN A 1 173 ? 17.834 -1.152 -61.011 1.00 36.31 173 ASN A O 1
ATOM 1446 N N . ASP A 1 174 ? 15.882 -0.935 -59.951 1.00 38.84 174 ASP A N 1
ATOM 1447 C CA . ASP A 1 174 ? 15.168 -1.901 -60.803 1.00 38.84 174 ASP A CA 1
ATOM 1448 C C . ASP A 1 174 ? 13.974 -1.212 -61.478 1.00 38.84 174 ASP A C 1
ATOM 1450 O O . ASP A 1 174 ? 12.814 -1.552 -61.275 1.00 38.84 174 ASP A O 1
ATOM 1454 N N . ASN A 1 175 ? 14.277 -0.187 -62.273 1.00 41.75 175 ASN A N 1
ATOM 1455 C CA . ASN A 1 175 ? 13.394 0.327 -63.316 1.00 41.75 175 ASN A CA 1
ATOM 1456 C C . ASN A 1 175 ? 14.253 0.687 -64.533 1.00 41.75 175 ASN A C 1
ATOM 1458 O O . ASN A 1 175 ? 14.572 1.849 -64.771 1.00 41.75 175 ASN A O 1
ATOM 1462 N N . GLN A 1 176 ? 14.622 -0.324 -65.317 1.00 37.47 176 GLN A N 1
ATOM 1463 C CA . GLN A 1 176 ? 14.932 -0.119 -66.728 1.00 37.47 176 GLN A CA 1
ATOM 1464 C C . GLN A 1 176 ? 14.241 -1.194 -67.571 1.00 37.47 176 GLN A C 1
ATOM 1466 O O . GLN A 1 176 ? 14.745 -2.287 -67.800 1.00 37.47 176 GLN A O 1
ATOM 1471 N N . GLU A 1 177 ? 13.005 -0.844 -67.923 1.00 34.59 177 GLU A N 1
ATOM 1472 C CA . GLU A 1 177 ? 12.333 -1.068 -69.203 1.00 34.59 177 GLU A CA 1
ATOM 1473 C C . GLU A 1 177 ? 12.844 -2.230 -70.067 1.00 34.59 177 GLU A C 1
ATOM 1475 O O . GLU A 1 177 ? 13.757 -2.101 -70.880 1.00 34.59 177 GLU A O 1
ATOM 1480 N N . PHE A 1 178 ? 12.107 -3.337 -69.997 1.00 30.91 178 PHE A N 1
ATOM 1481 C CA . PHE A 1 178 ? 11.914 -4.220 -71.139 1.00 30.91 178 PHE A CA 1
ATOM 1482 C C . PHE A 1 178 ? 11.015 -3.475 -72.144 1.00 30.91 178 PHE A C 1
ATOM 1484 O O . PHE A 1 178 ? 9.800 -3.404 -71.960 1.00 30.91 178 PHE A O 1
ATOM 1491 N N . THR A 1 179 ? 11.599 -2.872 -73.180 1.00 34.25 179 THR A N 1
ATOM 1492 C CA . THR A 1 179 ? 10.854 -2.457 -74.378 1.00 34.25 179 THR A CA 1
ATOM 1493 C C . THR A 1 179 ? 11.149 -3.423 -75.517 1.00 34.25 179 THR A C 1
ATOM 1495 O O . THR A 1 179 ? 12.297 -3.712 -75.844 1.00 34.25 179 THR A O 1
ATOM 1498 N N . GLU A 1 180 ? 10.066 -3.952 -76.079 1.00 34.53 180 GLU A N 1
ATOM 1499 C CA . GLU A 1 180 ? 10.012 -4.865 -77.216 1.00 34.53 180 GLU A CA 1
ATOM 1500 C C . GLU A 1 180 ? 10.738 -4.314 -78.454 1.00 34.53 180 GLU A C 1
ATOM 1502 O O . GLU A 1 180 ? 10.503 -3.168 -78.853 1.00 34.53 180 GLU A O 1
ATOM 1507 N N . ARG A 1 181 ? 11.531 -5.169 -79.113 1.00 32.47 181 ARG A N 1
ATOM 1508 C CA . ARG A 1 181 ? 11.474 -5.461 -80.559 1.00 32.47 181 ARG A CA 1
ATOM 1509 C C . ARG A 1 181 ? 12.385 -6.623 -80.938 1.00 32.47 181 ARG A C 1
ATOM 1511 O O . ARG A 1 181 ? 13.519 -6.677 -80.419 1.00 32.47 181 ARG A O 1
#

Secondary structure (DSSP, 8-state):
--------------------TT----THHHHS----SS----SS--------HHHHHHHHHHHHHHHHHHHHHHHHH-GGGTTS-HHHHHHHHHT-------TT--S-SSPPSS------SSS---------EEEEEPTTS-EEEEE---TT-TTTTGGGT-----GGG------------

pLDDT: mean 77.34, std 20.1, range [30.91, 96.25]

Foldseek 3Di:
DDDDDPPPPPDDDDDPDDDDPPDDDDVVVLVDVDDDPDDDDDPDDDDDDDDDSVNSCVVVVVVVVVQLVLQLVLQCPDPVNVPPDSVVSSVVSVVDDDDDDDPPDDPDPDPPPDDDDDDPSDDDDDDDDDWDWDWDADPPGDIDIDTDQDPVDNCPCVVVVDDDPPCPVDDDDPDDDPDDD